Protein AF-A0A5J4PR87-F1 (afdb_monomer_lite)

Structure (mmCIF, N/CA/C/O backbone):
data_AF-A0A5J4PR87-F1
#
_entry.id   AF-A0A5J4PR87-F1
#
loop_
_atom_site.group_PDB
_atom_site.id
_atom_site.type_symbol
_atom_site.label_atom_id
_atom_site.label_alt_id
_atom_site.label_comp_id
_atom_site.label_asym_id
_atom_site.label_entity_id
_atom_site.label_seq_id
_atom_site.pdbx_PDB_ins_code
_atom_site.Cartn_x
_atom_site.Cartn_y
_atom_site.Cartn_z
_at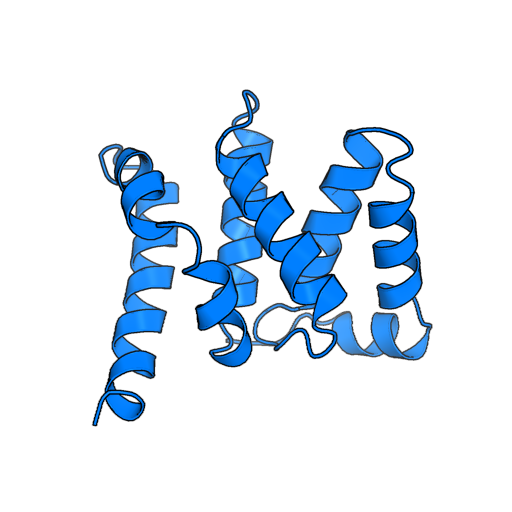om_site.occupancy
_atom_site.B_iso_or_equiv
_atom_site.auth_seq_id
_atom_site.auth_comp_id
_atom_site.auth_asym_id
_atom_site.auth_atom_id
_atom_site.pdbx_PDB_model_num
ATOM 1 N N . THR A 1 1 ? -8.559 -16.574 -1.595 1.00 68.06 1 THR A N 1
ATOM 2 C CA . THR A 1 1 ? -7.424 -16.244 -0.696 1.00 68.06 1 THR A CA 1
ATOM 3 C C . THR A 1 1 ? -7.973 -15.800 0.652 1.00 68.06 1 THR A C 1
ATOM 5 O O . THR A 1 1 ? -9.154 -15.486 0.715 1.00 68.06 1 THR A O 1
ATOM 8 N N . SER A 1 2 ? -7.186 -15.828 1.738 1.00 88.38 2 SER A N 1
ATOM 9 C CA . SER A 1 2 ? -7.659 -15.443 3.081 1.00 88.38 2 SER A CA 1
ATOM 10 C C . SER A 1 2 ? -7.235 -14.025 3.473 1.00 88.38 2 SER A C 1
ATOM 12 O O . SER A 1 2 ? -6.139 -13.563 3.134 1.00 88.38 2 SER A O 1
ATOM 14 N N . GLN A 1 3 ? -8.100 -13.344 4.225 1.00 93.56 3 GLN A N 1
ATOM 15 C CA . GLN A 1 3 ? -7.822 -12.023 4.791 1.00 93.56 3 GLN A CA 1
ATOM 16 C C . GLN A 1 3 ? -6.621 -12.063 5.751 1.00 93.56 3 GLN A C 1
ATOM 18 O O . GLN A 1 3 ? -6.185 -13.128 6.205 1.00 93.56 3 GLN A O 1
ATOM 23 N N . HIS A 1 4 ? -6.026 -10.904 6.026 1.00 93.44 4 HIS A N 1
ATOM 24 C CA . HIS A 1 4 ? -4.941 -10.805 6.999 1.00 93.44 4 HIS A CA 1
ATOM 25 C C . HIS A 1 4 ? -5.474 -11.025 8.428 1.00 93.44 4 HIS A C 1
ATOM 27 O O . HIS A 1 4 ? -6.442 -10.363 8.802 1.00 93.44 4 HIS A O 1
ATOM 33 N N . PRO A 1 5 ? -4.844 -11.883 9.256 1.00 95.44 5 PRO A N 1
ATOM 34 C CA . PRO A 1 5 ? -5.371 -12.241 10.580 1.00 95.44 5 PRO A CA 1
ATOM 35 C C . PRO A 1 5 ? -5.519 -11.041 11.525 1.00 95.44 5 PRO A C 1
ATOM 37 O O . PRO A 1 5 ? -6.377 -11.043 12.395 1.00 95.44 5 PRO A O 1
ATOM 40 N N . PHE A 1 6 ? -4.707 -9.998 11.332 1.00 94.88 6 PHE A N 1
ATOM 41 C CA . PHE A 1 6 ? -4.716 -8.804 12.181 1.00 94.88 6 PHE A CA 1
ATOM 42 C C . PHE A 1 6 ? -5.552 -7.639 11.638 1.00 94.88 6 PHE A C 1
ATOM 44 O O . PHE A 1 6 ? -5.540 -6.573 12.245 1.00 94.88 6 PHE A O 1
ATOM 51 N N . PHE A 1 7 ? -6.260 -7.797 10.510 1.00 96.31 7 PHE A N 1
ATOM 52 C CA . PHE A 1 7 ? -7.047 -6.694 9.945 1.00 96.31 7 PHE A CA 1
ATOM 53 C C . PHE A 1 7 ? -8.097 -6.176 10.928 1.00 96.31 7 PHE A C 1
ATOM 55 O O . PHE A 1 7 ? -8.124 -4.982 11.220 1.00 96.31 7 PHE A O 1
ATOM 62 N N . GLN A 1 8 ? -8.913 -7.079 11.475 1.00 96.81 8 GLN A N 1
ATOM 63 C CA . GLN A 1 8 ? -9.996 -6.711 12.379 1.00 96.81 8 GLN A CA 1
ATOM 64 C C . GLN A 1 8 ? -9.460 -6.020 13.637 1.00 96.81 8 GLN A C 1
ATOM 66 O O . GLN A 1 8 ? -9.834 -4.884 13.910 1.00 96.81 8 GLN A O 1
ATOM 71 N N . SER A 1 9 ? -8.501 -6.638 14.332 1.00 96.75 9 SER A N 1
ATOM 72 C CA . SER A 1 9 ? -7.936 -6.070 15.560 1.00 96.75 9 SER A CA 1
ATOM 73 C C . SER A 1 9 ? -7.252 -4.715 15.335 1.00 96.75 9 SER A C 1
ATOM 75 O O . SER A 1 9 ? -7.355 -3.834 16.185 1.00 96.75 9 SER A O 1
ATOM 77 N N . LEU A 1 10 ? -6.581 -4.500 14.192 1.00 96.75 10 LEU A N 1
ATOM 78 C CA . LEU A 1 10 ? -5.982 -3.201 13.848 1.00 96.75 10 LEU A CA 1
ATOM 79 C C . LEU A 1 10 ? -7.027 -2.148 13.477 1.00 96.75 10 LEU A C 1
ATOM 81 O O . LEU A 1 10 ? -6.812 -0.963 13.730 1.00 96.75 10 LEU A O 1
ATOM 85 N N . SER A 1 11 ? -8.132 -2.562 12.863 1.00 95.56 11 SER A N 1
ATOM 86 C CA . SER A 1 11 ? -9.241 -1.671 12.527 1.00 95.56 11 SER A CA 1
ATOM 87 C C . SER A 1 11 ? -9.966 -1.206 13.793 1.00 95.56 11 SER A C 1
ATOM 89 O O . SER A 1 11 ? -10.103 -0.005 14.023 1.00 95.56 11 SER A O 1
ATOM 91 N N . GLU A 1 12 ? -10.320 -2.147 14.673 1.00 97.31 12 GLU A N 1
ATOM 92 C CA . GLU A 1 12 ? -11.042 -1.899 15.927 1.00 97.31 12 GLU A CA 1
ATOM 93 C C .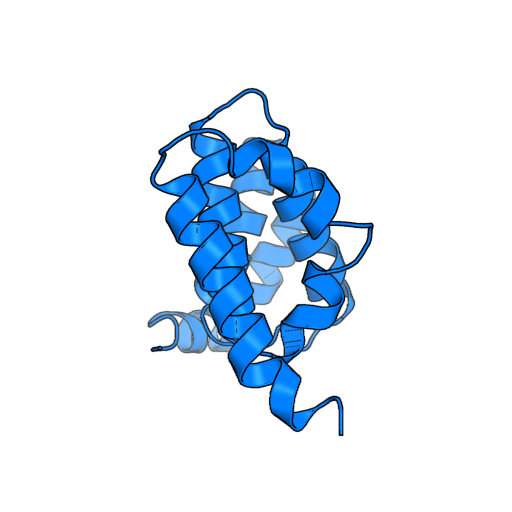 GLU A 1 12 ? -10.270 -0.985 16.888 1.00 97.31 12 GLU A C 1
ATOM 95 O O . GLU A 1 12 ? -10.865 -0.129 17.538 1.00 97.31 12 GLU A O 1
ATOM 100 N N . CYS A 1 13 ? -8.938 -1.101 16.950 1.00 96.81 13 CYS A N 1
ATOM 101 C CA . CYS A 1 13 ? -8.119 -0.216 17.787 1.00 96.81 13 CYS A CA 1
ATOM 102 C C . CYS A 1 13 ? -7.726 1.114 17.108 1.00 96.81 13 CYS A C 1
ATOM 104 O O . CYS A 1 13 ? -6.933 1.886 17.659 1.00 96.81 13 CYS A O 1
ATOM 106 N N . GLY A 1 14 ? -8.228 1.387 15.897 1.00 97.56 14 GLY A N 1
ATOM 107 C CA . GLY A 1 14 ? -7.859 2.566 15.104 1.00 97.56 14 GLY A CA 1
ATOM 108 C C . GLY A 1 14 ? -6.400 2.566 14.623 1.00 97.56 14 GLY A C 1
ATOM 109 O O . GLY A 1 14 ? -5.881 3.601 14.199 1.00 97.56 14 GLY A O 1
ATOM 110 N N . GLY A 1 15 ? -5.719 1.420 14.690 1.00 98.00 15 GLY A N 1
ATOM 111 C CA . GLY A 1 15 ? -4.322 1.247 14.300 1.00 98.00 15 GLY A CA 1
ATOM 112 C C . GLY A 1 15 ? -4.080 1.536 12.821 1.00 98.00 15 GLY A C 1
ATOM 113 O O . GLY A 1 15 ? -3.111 2.215 12.494 1.00 98.00 15 GLY A O 1
ATOM 114 N N . ILE A 1 16 ? -4.992 1.117 11.933 1.00 98.31 16 ILE A N 1
ATOM 115 C CA . ILE A 1 16 ? -4.889 1.393 10.486 1.00 98.31 16 ILE A CA 1
ATOM 116 C C . ILE A 1 16 ? -4.807 2.903 10.224 1.00 98.31 16 ILE A C 1
ATOM 118 O O . ILE A 1 16 ? -3.925 3.357 9.496 1.00 98.31 16 ILE A O 1
ATOM 122 N N . LYS A 1 17 ? -5.678 3.691 10.868 1.00 98.12 17 LYS A N 1
ATOM 123 C CA . LYS A 1 17 ? -5.686 5.152 10.733 1.00 98.12 17 LYS A CA 1
ATOM 124 C C . LYS A 1 17 ? -4.373 5.768 11.223 1.00 98.12 17 LYS A C 1
ATOM 126 O O . LYS A 1 17 ? -3.789 6.582 10.520 1.00 98.12 17 LYS A O 1
ATOM 131 N N . LYS A 1 18 ? -3.865 5.330 12.379 1.00 98.25 18 LYS A N 1
ATOM 132 C CA . LYS A 1 18 ? -2.586 5.814 12.931 1.00 98.25 18 LYS A CA 1
ATOM 133 C C . LYS A 1 18 ? -1.393 5.492 12.029 1.00 98.25 18 LYS A C 1
ATOM 135 O O . LYS A 1 18 ? -0.502 6.322 11.883 1.00 98.25 18 LYS A O 1
ATOM 140 N N . ILE A 1 19 ? -1.372 4.306 11.418 1.00 98.38 19 ILE A N 1
ATOM 141 C CA . ILE A 1 19 ? -0.324 3.920 10.460 1.00 98.38 19 ILE A CA 1
ATOM 142 C C . ILE A 1 19 ? -0.404 4.806 9.212 1.00 98.38 19 ILE A C 1
ATOM 144 O O . ILE A 1 19 ? 0.625 5.255 8.712 1.00 98.38 19 ILE A O 1
ATOM 148 N N . PHE A 1 20 ? -1.611 5.118 8.736 1.00 98.56 20 PHE A N 1
ATOM 149 C CA . PHE A 1 20 ? -1.780 6.018 7.599 1.00 98.56 20 PHE A CA 1
ATOM 150 C C . PHE A 1 20 ? -1.364 7.462 7.922 1.00 98.56 20 PHE A C 1
ATOM 152 O O . PHE A 1 20 ? -0.627 8.077 7.157 1.00 98.56 20 PHE A O 1
ATOM 159 N N . GLU A 1 21 ? -1.720 7.982 9.096 1.00 98.25 21 GLU A N 1
ATOM 160 C CA . GLU A 1 21 ? -1.230 9.284 9.570 1.00 98.25 21 GLU A CA 1
ATOM 161 C C . GLU A 1 21 ? 0.305 9.309 9.668 1.00 98.25 21 GLU A C 1
ATOM 163 O O . GLU A 1 21 ? 0.944 10.306 9.331 1.00 98.25 21 GLU A O 1
ATOM 168 N N . LEU A 1 22 ? 0.921 8.206 10.107 1.00 97.88 22 LEU A N 1
ATOM 169 C CA . LEU A 1 22 ? 2.374 8.071 10.176 1.00 97.88 22 LEU A CA 1
ATOM 170 C C . LEU A 1 22 ? 3.023 8.067 8.783 1.00 97.88 22 LEU A C 1
ATOM 172 O O . LEU A 1 22 ? 4.053 8.717 8.592 1.00 97.88 22 LEU A O 1
ATOM 176 N N . PHE A 1 23 ? 2.397 7.401 7.808 1.00 98.44 23 PHE A N 1
ATOM 177 C CA . PHE A 1 23 ? 2.787 7.464 6.399 1.00 98.44 23 PHE A CA 1
ATOM 178 C C . PHE A 1 23 ? 2.759 8.910 5.877 1.00 98.44 23 PHE A C 1
ATOM 180 O O . PHE A 1 23 ? 3.747 9.378 5.303 1.00 98.44 23 PHE A O 1
ATOM 187 N N . GLN A 1 24 ? 1.668 9.638 6.130 1.00 98.12 24 GLN A N 1
ATOM 188 C CA . GLN A 1 24 ? 1.491 11.015 5.658 1.00 98.12 24 GLN A CA 1
ATOM 189 C C . GLN A 1 24 ? 2.473 11.997 6.302 1.00 98.12 24 GLN A C 1
ATOM 191 O O . GLN A 1 24 ? 2.966 12.903 5.632 1.00 98.12 24 GLN A O 1
ATOM 196 N N . LYS A 1 25 ? 2.827 11.788 7.576 1.00 97.25 25 LYS A N 1
ATOM 197 C CA . LYS A 1 25 ? 3.837 12.604 8.270 1.00 97.25 25 LYS A CA 1
ATOM 198 C C . LYS A 1 25 ? 5.220 12.541 7.623 1.00 97.25 25 LYS A C 1
ATOM 200 O O . LYS A 1 25 ? 5.995 13.468 7.831 1.00 97.25 25 LYS A O 1
ATOM 205 N N . ASN A 1 26 ? 5.540 11.476 6.875 1.00 94.62 26 ASN A N 1
ATOM 206 C CA . ASN A 1 26 ? 6.794 11.337 6.124 1.00 94.62 26 ASN A CA 1
ATOM 207 C C . ASN A 1 26 ? 8.050 11.708 6.945 1.00 94.62 26 ASN A C 1
ATOM 209 O O . ASN A 1 26 ? 8.923 12.432 6.475 1.00 94.62 26 ASN A O 1
ATOM 213 N N . LEU A 1 27 ? 8.122 11.241 8.198 1.00 94.06 27 LEU A N 1
ATOM 214 C CA . LEU A 1 27 ? 9.197 11.623 9.127 1.00 94.06 27 LEU A CA 1
ATOM 215 C C . LEU A 1 27 ? 10.585 11.217 8.615 1.00 94.06 27 LEU A C 1
ATOM 217 O O . LEU A 1 27 ? 11.573 11.895 8.876 1.00 94.06 27 LEU A O 1
ATOM 221 N N . ASN A 1 28 ? 10.653 10.081 7.925 1.00 95.50 28 ASN A N 1
ATOM 222 C CA . ASN A 1 28 ? 11.817 9.589 7.202 1.00 95.50 28 ASN A CA 1
ATOM 223 C C . ASN A 1 28 ? 11.372 8.476 6.233 1.00 95.50 28 ASN A C 1
ATOM 225 O O . ASN A 1 28 ? 10.249 7.967 6.330 1.00 95.50 28 ASN A O 1
ATOM 229 N N . SER A 1 29 ? 12.268 8.085 5.324 1.00 93.31 29 SER A N 1
ATOM 230 C CA . SER A 1 29 ? 12.002 7.053 4.314 1.00 93.31 29 SER A CA 1
ATOM 231 C C . SER A 1 29 ? 11.639 5.706 4.933 1.00 93.31 29 SER A C 1
ATOM 233 O O . SER A 1 29 ? 10.662 5.101 4.514 1.00 93.31 29 SER A O 1
ATOM 235 N N . TYR A 1 30 ? 12.343 5.273 5.981 1.00 94.19 30 TYR A N 1
ATOM 236 C CA . TYR A 1 30 ? 12.067 4.004 6.655 1.00 94.19 30 TYR A CA 1
ATOM 237 C C . TYR A 1 30 ? 10.636 3.965 7.205 1.00 94.19 30 TYR A C 1
ATOM 239 O O . TYR A 1 30 ? 9.844 3.097 6.854 1.00 94.19 30 TYR A O 1
ATOM 247 N N . THR A 1 31 ? 10.254 4.949 8.014 1.00 96.19 31 THR A N 1
ATOM 248 C CA . THR A 1 31 ? 8.910 5.024 8.588 1.00 96.19 31 THR A CA 1
ATOM 249 C C . THR A 1 31 ? 7.834 5.079 7.503 1.00 96.19 31 THR A C 1
ATOM 251 O O . THR A 1 31 ? 6.796 4.426 7.640 1.00 96.19 31 THR A O 1
ATOM 254 N N . LYS A 1 32 ? 8.069 5.817 6.412 1.00 97.50 32 LYS A N 1
ATOM 255 C CA . LYS A 1 32 ? 7.109 5.928 5.311 1.00 97.50 32 LYS A CA 1
ATOM 256 C C . LYS A 1 32 ? 6.965 4.620 4.533 1.00 97.50 32 LYS A C 1
ATOM 258 O O . LYS A 1 32 ? 5.839 4.170 4.322 1.00 97.50 32 LYS A O 1
ATOM 263 N N . ASP A 1 33 ? 8.083 3.984 4.191 1.00 97.69 33 ASP A N 1
ATOM 264 C CA . ASP A 1 33 ? 8.133 2.700 3.487 1.00 97.69 33 ASP A CA 1
ATOM 265 C C . ASP A 1 33 ? 7.375 1.628 4.265 1.00 97.69 33 ASP A C 1
ATOM 267 O O . ASP A 1 33 ? 6.446 1.009 3.746 1.00 97.69 33 ASP A O 1
ATOM 271 N N . TYR A 1 34 ? 7.709 1.455 5.545 1.00 97.56 34 TYR A N 1
ATOM 272 C CA . TYR A 1 34 ? 7.076 0.438 6.378 1.00 97.56 34 TYR A CA 1
ATOM 273 C C . TYR A 1 34 ? 5.598 0.727 6.628 1.00 97.56 34 TYR A C 1
ATOM 275 O O . TYR A 1 34 ? 4.799 -0.207 6.621 1.00 97.56 34 TYR A O 1
ATOM 283 N N . SER A 1 35 ? 5.202 1.993 6.785 1.00 98.44 35 SER A N 1
ATOM 284 C CA . SER A 1 35 ? 3.783 2.333 6.946 1.00 98.44 35 SER A CA 1
ATOM 285 C C . SER A 1 35 ? 2.970 1.943 5.707 1.00 98.44 35 SER A C 1
ATOM 287 O O . SER A 1 35 ? 1.911 1.326 5.838 1.00 98.44 35 SER A O 1
ATOM 289 N N . ALA A 1 36 ? 3.491 2.213 4.504 1.00 98.56 36 ALA A N 1
ATOM 290 C CA . ALA A 1 36 ? 2.830 1.814 3.264 1.00 98.56 36 ALA A CA 1
ATOM 291 C C . ALA A 1 36 ? 2.763 0.290 3.094 1.00 98.56 36 ALA A C 1
ATOM 293 O O . ALA A 1 36 ? 1.709 -0.250 2.746 1.00 98.56 36 ALA A O 1
ATOM 294 N N . LEU A 1 37 ? 3.859 -0.414 3.392 1.00 98.44 37 LEU A N 1
ATOM 295 C CA . LEU A 1 37 ? 3.921 -1.876 3.315 1.00 98.44 37 LEU A CA 1
ATOM 296 C C . LEU A 1 37 ? 2.946 -2.544 4.289 1.00 98.44 37 LEU A C 1
ATOM 298 O O . LEU A 1 37 ? 2.220 -3.457 3.894 1.00 98.44 37 LEU A O 1
ATOM 302 N N . ILE A 1 38 ? 2.883 -2.072 5.539 1.00 98.19 38 ILE A N 1
ATOM 303 C CA . ILE A 1 38 ? 1.960 -2.601 6.551 1.00 98.19 38 ILE A CA 1
ATOM 304 C C . ILE A 1 38 ? 0.513 -2.439 6.083 1.00 98.19 38 ILE A C 1
ATOM 306 O O . ILE A 1 38 ? -0.247 -3.404 6.159 1.00 98.19 38 ILE A O 1
ATOM 310 N N . ILE A 1 39 ? 0.132 -1.270 5.556 1.00 98.50 39 ILE A N 1
ATOM 311 C CA . ILE A 1 39 ? -1.226 -1.067 5.031 1.00 98.50 39 ILE A CA 1
ATOM 312 C C . ILE A 1 39 ? -1.499 -2.032 3.871 1.00 98.50 39 ILE A C 1
ATOM 314 O O . ILE A 1 39 ? -2.510 -2.734 3.896 1.00 98.50 39 ILE A O 1
ATOM 318 N N . GLY A 1 40 ? -0.583 -2.150 2.904 1.00 98.06 40 GLY A N 1
ATOM 319 C CA . GLY A 1 40 ? -0.738 -3.085 1.787 1.00 98.06 40 GLY A CA 1
ATOM 320 C C . GLY A 1 40 ? -0.899 -4.550 2.222 1.00 98.06 40 GLY A C 1
ATOM 321 O O . GLY A 1 40 ? -1.686 -5.294 1.639 1.00 98.06 40 GLY A O 1
ATOM 322 N N . PHE A 1 41 ? -0.206 -4.968 3.283 1.00 97.81 41 PHE A N 1
ATOM 323 C CA . PHE A 1 41 ? -0.306 -6.321 3.838 1.00 97.81 41 PHE A CA 1
ATOM 324 C C . PHE A 1 41 ? -1.574 -6.563 4.649 1.00 97.81 41 PHE A C 1
ATOM 326 O O . PHE A 1 41 ? -2.201 -7.616 4.516 1.00 97.81 41 PHE A O 1
ATOM 333 N N . VAL A 1 42 ? -1.967 -5.600 5.477 1.00 97.94 42 VAL A N 1
ATOM 334 C CA . VAL A 1 42 ? -3.162 -5.700 6.320 1.00 97.94 42 VAL A CA 1
ATOM 335 C C . VAL A 1 42 ? -4.431 -5.748 5.464 1.00 97.94 42 VAL A C 1
ATOM 337 O O . VAL A 1 42 ? -5.337 -6.524 5.764 1.00 97.94 42 VAL A O 1
ATOM 340 N N . TYR A 1 43 ? -4.458 -5.025 4.343 1.00 98.12 43 TYR A N 1
ATOM 341 C CA . TYR A 1 43 ? -5.545 -5.067 3.358 1.00 98.12 43 TYR A CA 1
ATOM 342 C C . TYR A 1 43 ? -5.468 -6.251 2.375 1.00 98.12 43 TYR A C 1
ATOM 344 O O . TYR A 1 43 ? -6.124 -6.241 1.333 1.00 98.12 43 TYR A O 1
ATOM 352 N N . ARG A 1 44 ? -4.717 -7.318 2.687 1.00 96.50 44 ARG A N 1
ATOM 353 C CA . ARG A 1 44 ? -4.705 -8.538 1.865 1.00 96.50 44 ARG A CA 1
ATOM 354 C C . ARG A 1 44 ? -6.122 -9.056 1.614 1.00 96.50 44 ARG A C 1
ATOM 356 O O . ARG A 1 44 ? -6.855 -9.322 2.568 1.00 96.50 44 ARG A O 1
ATOM 363 N N . ALA A 1 45 ? -6.455 -9.253 0.335 1.00 94.00 45 ALA A N 1
ATOM 364 C CA . ALA A 1 45 ? -7.770 -9.706 -0.131 1.00 94.00 45 ALA A CA 1
ATOM 365 C C . ALA A 1 45 ? -8.944 -8.800 0.295 1.00 94.00 45 ALA A C 1
ATOM 367 O O . ALA A 1 45 ? -10.093 -9.241 0.331 1.00 94.00 45 ALA A O 1
ATOM 368 N N . GLN A 1 46 ? -8.677 -7.524 0.589 1.00 95.62 46 GLN A N 1
ATOM 369 C CA . GLN A 1 46 ? -9.679 -6.546 1.006 1.00 95.62 46 GLN A CA 1
ATOM 370 C C . GLN A 1 46 ? -9.554 -5.242 0.224 1.00 95.62 46 GLN A C 1
ATOM 372 O O . GLN A 1 46 ? -8.469 -4.846 -0.197 1.00 95.62 46 GLN A O 1
ATOM 377 N N . VAL A 1 47 ? -10.683 -4.562 0.039 1.00 96.75 47 VAL A N 1
ATOM 378 C CA . VAL A 1 47 ? -10.719 -3.235 -0.578 1.00 96.75 47 VAL A CA 1
ATOM 379 C C . VAL A 1 47 ? -10.329 -2.169 0.444 1.00 96.75 47 VAL A C 1
ATOM 381 O O . VAL A 1 47 ? -10.811 -2.184 1.575 1.00 96.75 47 VAL A O 1
ATOM 384 N N . ILE A 1 48 ? -9.486 -1.217 0.043 1.00 98.19 48 ILE A N 1
ATOM 385 C CA . ILE A 1 48 ? -9.289 0.015 0.815 1.00 98.19 48 ILE A CA 1
ATOM 386 C C . ILE A 1 48 ? -10.473 0.935 0.497 1.00 98.19 48 ILE A C 1
ATOM 388 O O . ILE A 1 48 ? -10.594 1.422 -0.621 1.00 98.19 48 ILE A O 1
ATOM 392 N N . THR A 1 49 ? -11.406 1.134 1.425 1.00 97.62 49 THR A N 1
ATOM 393 C CA . THR A 1 49 ? -12.621 1.930 1.155 1.00 97.62 49 THR A CA 1
ATOM 394 C C . THR A 1 49 ? -12.362 3.436 1.176 1.00 97.62 49 THR A C 1
ATOM 396 O O . THR A 1 49 ? -12.980 4.175 0.405 1.00 97.62 49 THR A O 1
ATOM 399 N N . ASP A 1 50 ? -11.416 3.885 2.002 1.00 98.19 50 ASP A N 1
ATOM 400 C CA . ASP A 1 50 ? -10.928 5.264 2.020 1.00 98.19 50 ASP A CA 1
ATOM 401 C C . ASP A 1 50 ? -10.173 5.573 0.716 1.00 98.19 50 ASP A C 1
ATOM 403 O O . ASP A 1 50 ? -9.125 4.991 0.426 1.00 98.19 50 ASP A O 1
ATOM 407 N N . GLN A 1 51 ? -10.723 6.479 -0.097 1.00 98.12 51 GLN A N 1
ATOM 408 C CA . GLN A 1 51 ? -10.183 6.774 -1.427 1.00 98.12 51 GLN A CA 1
ATOM 409 C C . GLN A 1 51 ? -8.828 7.487 -1.377 1.00 98.12 51 GLN A C 1
ATOM 411 O O . GLN A 1 51 ? -7.994 7.262 -2.256 1.00 98.12 51 GLN A O 1
ATOM 416 N N . LEU A 1 52 ? -8.591 8.319 -0.358 1.00 98.38 52 LEU A N 1
ATOM 417 C CA . LEU A 1 52 ? -7.319 9.015 -0.196 1.00 98.38 52 LEU A CA 1
ATOM 418 C C . LEU A 1 52 ? -6.225 8.011 0.170 1.00 98.38 52 LEU A C 1
ATOM 420 O O . LEU A 1 52 ? -5.190 7.963 -0.493 1.00 98.38 52 LEU A O 1
ATOM 424 N N . MET A 1 53 ? -6.496 7.146 1.152 1.00 98.69 53 MET A N 1
ATOM 425 C CA . MET A 1 53 ? -5.586 6.074 1.550 1.00 98.69 53 MET A CA 1
ATOM 426 C C . MET A 1 53 ? -5.303 5.126 0.387 1.00 98.69 53 MET A C 1
ATOM 428 O O . MET A 1 53 ? -4.144 4.806 0.130 1.00 98.69 53 MET A O 1
ATOM 432 N N . LYS A 1 54 ? -6.341 4.707 -0.349 1.00 98.69 54 LYS A N 1
ATOM 433 C CA . LYS A 1 54 ? -6.183 3.829 -1.513 1.00 98.69 54 LYS A CA 1
ATOM 434 C C . LYS A 1 54 ? -5.208 4.437 -2.521 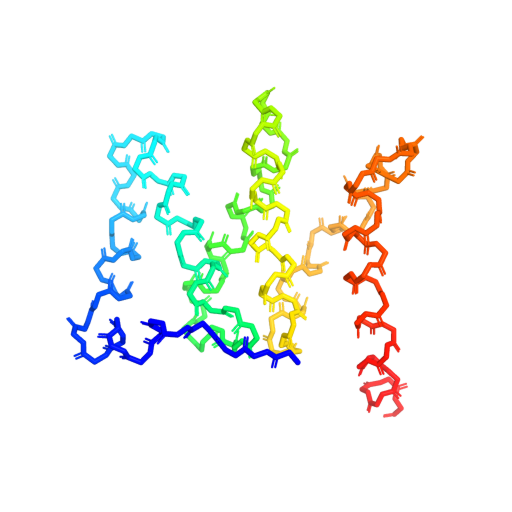1.00 98.69 54 LYS A C 1
ATOM 436 O O . LYS A 1 54 ? -4.231 3.785 -2.887 1.00 98.69 54 LYS A O 1
ATOM 441 N N . LYS A 1 55 ? -5.456 5.683 -2.930 1.00 98.44 55 LYS A N 1
ATOM 442 C CA . LYS A 1 55 ? -4.636 6.399 -3.912 1.00 98.44 55 LYS A CA 1
ATOM 443 C C . LYS A 1 55 ? -3.191 6.555 -3.439 1.00 98.44 55 LYS A C 1
ATOM 445 O O . LYS A 1 55 ? -2.266 6.196 -4.164 1.00 98.44 55 LYS A O 1
ATOM 450 N N . GLU A 1 56 ? -2.985 7.086 -2.236 1.00 98.50 56 GLU A N 1
ATOM 451 C CA . GLU A 1 56 ? -1.643 7.408 -1.743 1.00 98.50 56 GLU A CA 1
ATOM 452 C C . GLU A 1 56 ? -0.792 6.159 -1.503 1.00 98.50 56 GLU A C 1
ATOM 454 O O . GLU A 1 56 ? 0.369 6.116 -1.916 1.00 98.50 56 GLU A O 1
ATOM 459 N N . ILE A 1 57 ? -1.368 5.124 -0.885 1.00 98.69 57 ILE A N 1
ATOM 460 C CA . ILE A 1 57 ? -0.642 3.889 -0.586 1.00 98.69 57 ILE A CA 1
ATOM 461 C C . ILE A 1 57 ? -0.305 3.134 -1.865 1.00 98.69 57 ILE A C 1
ATOM 463 O O . ILE A 1 57 ? 0.847 2.746 -2.049 1.00 98.69 57 ILE A O 1
ATOM 467 N N . ILE A 1 58 ? -1.265 2.960 -2.778 1.00 98.25 58 ILE A N 1
ATOM 468 C CA . ILE A 1 58 ? -1.007 2.243 -4.031 1.00 98.25 58 ILE A CA 1
ATOM 469 C C . ILE A 1 58 ? 0.022 3.001 -4.869 1.00 98.25 58 ILE A C 1
ATOM 471 O O . ILE A 1 58 ? 0.996 2.392 -5.304 1.00 98.25 58 ILE A O 1
ATOM 475 N N . SER A 1 59 ? -0.120 4.321 -5.031 1.00 97.12 59 SER A N 1
ATOM 476 C CA . SER A 1 59 ? 0.856 5.137 -5.764 1.00 97.12 59 SER A CA 1
ATOM 477 C C . SER A 1 59 ? 2.267 5.008 -5.180 1.00 97.12 59 SER A C 1
ATOM 479 O O . SER A 1 59 ? 3.228 4.778 -5.916 1.00 97.12 59 SER A O 1
ATOM 481 N N . TYR A 1 60 ? 2.400 5.065 -3.852 1.00 97.81 60 TYR A N 1
ATOM 482 C CA . TYR A 1 60 ? 3.699 4.936 -3.199 1.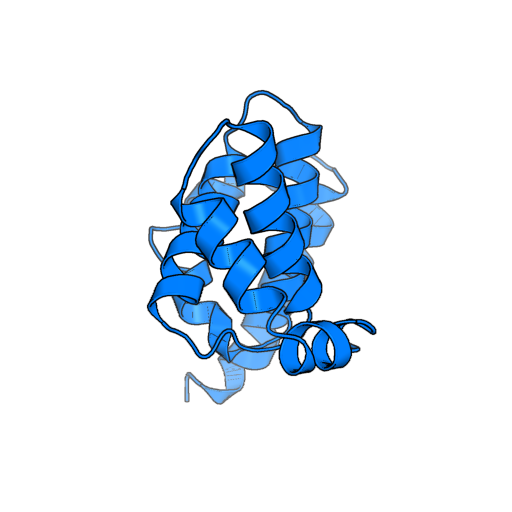00 97.81 60 TYR A CA 1
ATOM 483 C C . TYR A 1 60 ? 4.317 3.543 -3.372 1.00 97.81 60 TYR A C 1
ATOM 485 O O . TYR A 1 60 ? 5.503 3.424 -3.681 1.00 97.81 60 TYR A O 1
ATOM 493 N N . LEU A 1 61 ? 3.515 2.483 -3.241 1.00 97.06 61 LEU A N 1
ATOM 494 C CA . LEU A 1 61 ? 3.974 1.117 -3.485 1.00 97.06 61 LEU A CA 1
ATOM 495 C C . LEU A 1 61 ? 4.434 0.929 -4.943 1.00 97.06 61 LEU A C 1
ATOM 497 O O . LEU A 1 61 ? 5.475 0.307 -5.168 1.00 97.06 61 LEU A O 1
ATOM 501 N N . LYS A 1 62 ? 3.737 1.512 -5.932 1.00 93.88 62 LYS A N 1
ATOM 502 C CA . LYS A 1 62 ? 4.202 1.507 -7.335 1.00 93.88 62 LYS A CA 1
ATOM 503 C C . LYS A 1 62 ? 5.579 2.164 -7.462 1.00 93.88 62 LYS A C 1
ATOM 505 O O . LYS A 1 62 ? 6.464 1.595 -8.094 1.00 93.88 62 LYS A O 1
ATOM 510 N N . ASN A 1 63 ? 5.792 3.307 -6.810 1.00 93.62 63 ASN A N 1
ATOM 511 C CA . ASN A 1 63 ? 7.080 4.007 -6.850 1.00 93.62 63 ASN A CA 1
ATOM 512 C C . ASN A 1 63 ? 8.225 3.173 -6.253 1.00 93.62 63 ASN A C 1
ATOM 514 O O . ASN A 1 63 ? 9.321 3.162 -6.811 1.00 93.62 63 ASN A O 1
ATOM 518 N N . LEU A 1 64 ? 7.970 2.410 -5.183 1.00 93.44 64 LEU A N 1
ATOM 519 C CA . LEU A 1 64 ? 8.970 1.518 -4.577 1.00 93.44 64 LEU A CA 1
ATOM 520 C C . LEU A 1 64 ? 9.447 0.387 -5.505 1.00 93.44 64 LEU A C 1
ATOM 522 O O . LEU A 1 64 ? 10.487 -0.216 -5.244 1.00 93.44 64 LEU A O 1
ATOM 526 N N . LEU A 1 65 ? 8.739 0.093 -6.600 1.00 89.69 65 LEU A N 1
ATOM 527 C CA . LEU A 1 65 ? 9.222 -0.861 -7.607 1.00 89.69 65 LEU A CA 1
ATOM 528 C C . LEU A 1 65 ? 10.455 -0.349 -8.367 1.00 89.69 65 LEU A C 1
ATOM 530 O O . LEU A 1 65 ? 11.216 -1.154 -8.907 1.00 89.69 65 LEU A O 1
ATOM 534 N N . ASN A 1 66 ? 10.674 0.967 -8.358 1.00 88.88 66 ASN A N 1
ATOM 535 C CA . ASN A 1 66 ? 11.804 1.634 -8.999 1.00 88.88 66 ASN A CA 1
ATOM 536 C C . ASN A 1 66 ? 12.933 1.990 -8.015 1.00 88.88 66 ASN A C 1
ATOM 538 O O . ASN A 1 66 ? 13.881 2.663 -8.410 1.00 88.88 66 ASN A O 1
ATOM 542 N N . ASP A 1 67 ? 12.852 1.566 -6.746 1.00 91.38 67 ASP A N 1
ATOM 543 C CA . ASP A 1 67 ? 13.896 1.838 -5.744 1.00 91.38 67 ASP A CA 1
ATOM 544 C C . ASP A 1 67 ? 15.247 1.220 -6.171 1.00 91.38 67 ASP A C 1
ATOM 546 O O . ASP A 1 67 ? 15.303 0.335 -7.015 1.00 91.38 67 ASP A O 1
ATOM 550 N N . THR A 1 68 ? 16.378 1.651 -5.630 1.00 90.56 68 THR A N 1
ATOM 551 C CA . THR A 1 68 ? 17.657 0.961 -5.876 1.00 90.56 68 THR A CA 1
ATOM 552 C C . THR A 1 68 ? 17.776 -0.337 -5.073 1.00 90.56 68 THR A C 1
ATOM 554 O O . THR A 1 68 ? 18.471 -1.260 -5.491 1.00 90.56 68 THR A O 1
ATOM 557 N N . ASP A 1 69 ? 17.073 -0.428 -3.944 1.00 91.44 69 ASP A N 1
ATOM 558 C CA . ASP A 1 69 ? 17.063 -1.582 -3.054 1.00 91.44 69 ASP A CA 1
ATOM 559 C C . ASP A 1 69 ? 16.123 -2.683 -3.572 1.00 91.44 69 ASP A C 1
ATOM 561 O O . ASP A 1 69 ? 14.893 -2.562 -3.612 1.00 91.44 69 ASP A O 1
ATOM 565 N N . ASP A 1 70 ? 16.714 -3.817 -3.938 1.00 88.69 70 ASP A N 1
ATOM 566 C CA . ASP A 1 70 ? 15.997 -4.985 -4.436 1.00 88.69 70 ASP A CA 1
ATOM 567 C C . ASP A 1 70 ? 15.007 -5.594 -3.438 1.00 88.69 70 ASP A C 1
ATOM 569 O O . ASP A 1 70 ? 14.014 -6.208 -3.864 1.00 88.69 70 ASP A O 1
ATOM 573 N N . TRP A 1 71 ? 15.272 -5.462 -2.136 1.00 90.50 71 TRP A N 1
ATOM 574 C CA . TRP A 1 71 ? 14.358 -5.907 -1.092 1.00 90.50 71 TRP A CA 1
ATOM 575 C C . TRP A 1 71 ? 13.090 -5.055 -1.108 1.00 90.50 71 TRP A C 1
ATOM 577 O O . TRP A 1 71 ? 11.993 -5.618 -1.164 1.00 90.50 71 TRP A O 1
ATOM 587 N N . LYS A 1 72 ? 13.226 -3.724 -1.191 1.00 92.69 72 LYS A N 1
ATOM 588 C CA . LYS A 1 72 ? 12.088 -2.792 -1.275 1.00 92.69 72 LYS A CA 1
ATOM 589 C C . LYS A 1 72 ? 11.205 -3.052 -2.493 1.00 92.69 72 LYS A C 1
ATOM 591 O O . LYS A 1 72 ? 9.982 -3.118 -2.364 1.00 92.69 72 LYS A O 1
ATOM 596 N N . LYS A 1 73 ? 11.808 -3.332 -3.653 1.00 89.31 73 LYS A N 1
ATOM 597 C CA . LYS A 1 73 ? 11.054 -3.746 -4.851 1.00 89.31 73 LYS A CA 1
ATOM 598 C C . LYS A 1 73 ? 10.220 -4.999 -4.596 1.00 89.31 73 LYS A C 1
ATOM 600 O O . LYS A 1 73 ? 9.032 -5.041 -4.907 1.00 89.31 73 LYS A O 1
ATOM 605 N N . LYS A 1 74 ? 10.846 -6.047 -4.042 1.00 87.25 74 LYS A N 1
ATOM 606 C CA . LYS A 1 74 ? 10.204 -7.357 -3.812 1.00 87.25 74 LYS A CA 1
ATOM 607 C C . LYS A 1 74 ? 9.065 -7.255 -2.803 1.00 87.25 74 LYS A C 1
ATOM 609 O O . LYS A 1 74 ? 7.993 -7.827 -3.020 1.00 87.25 74 LYS A O 1
ATOM 614 N N . ILE A 1 75 ? 9.300 -6.546 -1.704 1.00 92.88 75 ILE A N 1
ATOM 615 C CA . ILE A 1 75 ? 8.320 -6.420 -0.630 1.00 92.88 75 ILE A CA 1
ATOM 616 C C . ILE A 1 75 ? 7.145 -5.534 -1.067 1.00 92.88 75 ILE A C 1
ATOM 618 O O . ILE A 1 75 ? 5.996 -5.898 -0.819 1.00 92.88 75 ILE A O 1
ATOM 622 N N . SER A 1 76 ? 7.399 -4.471 -1.841 1.00 94.12 76 SER A N 1
ATOM 623 C CA . SER A 1 76 ? 6.339 -3.640 -2.423 1.00 94.12 76 SER A CA 1
ATOM 624 C C . SER A 1 76 ? 5.496 -4.395 -3.456 1.00 94.12 76 SER A C 1
ATOM 626 O O . SER A 1 76 ? 4.267 -4.381 -3.393 1.00 94.12 76 SER A O 1
ATOM 628 N N . MET A 1 77 ? 6.133 -5.165 -4.348 1.00 90.25 77 MET A N 1
ATOM 629 C CA . MET A 1 77 ? 5.422 -6.041 -5.289 1.00 90.25 77 MET A CA 1
ATOM 630 C C . MET A 1 77 ? 4.520 -7.049 -4.558 1.00 90.25 77 MET A C 1
ATOM 632 O O . MET A 1 77 ? 3.402 -7.327 -4.990 1.00 90.25 77 MET A O 1
ATOM 636 N N . SER A 1 78 ? 4.977 -7.577 -3.419 1.00 91.12 78 SER A N 1
ATOM 637 C CA . SER A 1 78 ? 4.172 -8.479 -2.586 1.00 91.12 78 SER A CA 1
ATOM 638 C C . SER A 1 78 ? 2.958 -7.769 -1.977 1.00 91.12 78 SER A C 1
ATOM 640 O O . SER A 1 78 ? 1.871 -8.345 -1.938 1.00 91.12 78 SER A O 1
ATOM 642 N N . ALA A 1 79 ? 3.116 -6.515 -1.544 1.00 96.12 79 ALA A N 1
ATOM 643 C CA . ALA A 1 79 ? 2.020 -5.703 -1.020 1.00 96.12 79 ALA A CA 1
ATOM 644 C C . ALA A 1 79 ? 0.972 -5.409 -2.104 1.00 96.12 79 ALA A C 1
ATOM 646 O O . ALA A 1 79 ? -0.215 -5.654 -1.891 1.00 96.12 79 ALA A O 1
ATOM 647 N N . LEU A 1 80 ? 1.404 -4.996 -3.301 1.00 94.31 80 LEU A N 1
ATOM 648 C CA . LEU A 1 80 ? 0.518 -4.798 -4.455 1.00 94.31 80 LEU A CA 1
ATOM 649 C C . LEU A 1 80 ? -0.205 -6.091 -4.849 1.00 94.31 80 LEU A C 1
ATOM 651 O O . LEU A 1 80 ? -1.414 -6.070 -5.078 1.00 94.31 80 LEU A O 1
ATOM 655 N N . LYS A 1 81 ? 0.489 -7.237 -4.842 1.00 90.31 81 LYS A N 1
ATOM 656 C CA . LYS A 1 81 ? -0.143 -8.547 -5.055 1.00 90.31 81 LYS A CA 1
ATOM 657 C C . LYS A 1 81 ? -1.250 -8.807 -4.035 1.00 90.31 81 LYS A C 1
ATOM 659 O O . LYS A 1 81 ? -2.326 -9.250 -4.423 1.00 90.31 81 LYS A O 1
ATOM 664 N N . TYR A 1 82 ? -1.023 -8.556 -2.749 1.00 93.50 82 TYR A N 1
ATOM 665 C CA . TYR A 1 82 ? -2.046 -8.772 -1.722 1.00 93.50 82 TYR A CA 1
ATOM 666 C C . TYR A 1 82 ? -3.248 -7.840 -1.860 1.00 93.50 82 TYR A C 1
ATOM 668 O O . TYR A 1 82 ? -4.376 -8.307 -1.694 1.00 93.50 82 TYR A O 1
ATOM 676 N N . LEU A 1 83 ? -3.027 -6.579 -2.231 1.00 95.44 83 LEU A N 1
ATOM 677 C CA . LEU A 1 83 ? -4.102 -5.638 -2.549 1.00 95.44 83 LEU A CA 1
ATOM 678 C C . LEU A 1 83 ? -4.895 -6.075 -3.789 1.00 95.44 83 LEU A C 1
ATOM 680 O O . LEU A 1 83 ? -6.121 -5.993 -3.789 1.00 95.44 83 LEU A O 1
ATOM 684 N N . SER A 1 84 ? -4.220 -6.604 -4.815 1.00 92.56 84 SER A N 1
ATOM 685 C CA . SER A 1 84 ? -4.856 -7.072 -6.058 1.00 92.56 84 SER A CA 1
ATOM 686 C C . SER A 1 84 ? -5.749 -8.303 -5.881 1.00 92.56 84 SER A C 1
ATOM 688 O O . SER A 1 84 ? -6.532 -8.620 -6.765 1.00 92.56 84 SER A O 1
ATOM 690 N N . GLN A 1 85 ? -5.684 -8.990 -4.736 1.00 91.12 85 GLN A N 1
ATOM 691 C CA . GLN A 1 85 ? -6.584 -10.112 -4.444 1.00 91.12 85 GLN A CA 1
ATOM 692 C C . GLN A 1 85 ? -8.041 -9.675 -4.222 1.00 91.12 85 GLN A C 1
ATOM 694 O O . GLN A 1 85 ? -8.893 -10.531 -4.009 1.00 91.12 85 GLN A O 1
ATOM 699 N N . ASN A 1 86 ? -8.324 -8.370 -4.217 1.00 91.81 86 ASN A N 1
ATOM 700 C CA . ASN A 1 86 ? -9.675 -7.831 -4.203 1.00 91.81 86 ASN A CA 1
ATOM 701 C C . ASN A 1 86 ? -9.877 -6.882 -5.391 1.00 91.81 86 ASN A C 1
ATOM 703 O O . ASN A 1 86 ? -9.137 -5.903 -5.538 1.00 91.81 86 ASN A O 1
ATOM 707 N N . ALA A 1 87 ? -10.913 -7.142 -6.193 1.00 90.50 87 ALA A N 1
ATOM 708 C CA . ALA A 1 87 ? -11.212 -6.376 -7.401 1.00 90.50 87 ALA A CA 1
ATOM 709 C C . ALA A 1 87 ? -11.455 -4.879 -7.160 1.00 90.50 87 ALA A C 1
ATOM 711 O O . ALA A 1 87 ? -11.128 -4.047 -8.005 1.00 90.50 87 ALA A O 1
ATOM 712 N N . GLY A 1 88 ? -11.907 -4.495 -5.961 1.00 94.00 88 GLY A N 1
ATOM 713 C CA . GLY A 1 88 ? -12.116 -3.093 -5.592 1.00 94.00 88 GLY A CA 1
ATOM 714 C C . GLY A 1 88 ? -10.847 -2.224 -5.593 1.00 94.00 88 GLY A C 1
ATOM 715 O O . GLY A 1 88 ? -10.953 -0.998 -5.481 1.00 94.00 88 GLY A O 1
ATOM 716 N N . ASN A 1 89 ? -9.656 -2.823 -5.704 1.00 95.25 89 ASN A N 1
ATOM 717 C CA . ASN A 1 89 ? -8.376 -2.113 -5.794 1.00 95.25 89 ASN A CA 1
ATOM 718 C C . ASN A 1 89 ? -7.792 -2.091 -7.220 1.00 95.25 89 ASN A C 1
ATOM 720 O O . ASN A 1 89 ? -6.854 -1.334 -7.466 1.00 95.25 89 ASN A O 1
ATOM 724 N N . HIS A 1 90 ? -8.310 -2.901 -8.154 1.00 91.81 90 HIS A N 1
ATOM 725 C CA . HIS A 1 90 ? -7.705 -3.107 -9.480 1.00 91.81 90 HIS A CA 1
ATOM 726 C C . HIS A 1 90 ? -7.582 -1.814 -10.279 1.00 91.81 90 HIS A C 1
ATOM 728 O O . HIS A 1 90 ? -6.508 -1.525 -10.798 1.00 91.81 90 HIS A O 1
ATOM 734 N N . SER A 1 91 ? -8.645 -1.009 -10.325 1.00 92.00 91 SER A N 1
ATOM 735 C CA . SER A 1 91 ? -8.656 0.240 -11.092 1.00 92.00 91 SER A CA 1
ATOM 736 C C . SER A 1 91 ? -7.585 1.229 -10.632 1.00 92.00 91 SER A C 1
ATOM 738 O O . SER A 1 91 ? -7.001 1.906 -11.466 1.00 92.00 91 SER A O 1
ATOM 740 N N . GLU A 1 92 ? -7.278 1.297 -9.333 1.00 95.75 92 GLU A N 1
ATOM 741 C CA . GLU A 1 92 ? -6.214 2.171 -8.825 1.00 95.75 92 GLU A CA 1
ATOM 742 C C . GLU A 1 92 ? -4.818 1.593 -9.095 1.00 95.75 92 GLU A C 1
ATOM 744 O O . GLU A 1 92 ? -3.902 2.336 -9.442 1.00 95.75 92 GLU A O 1
ATOM 749 N N . ILE A 1 93 ? -4.653 0.269 -8.979 1.00 92.81 93 ILE A N 1
ATOM 750 C CA . ILE A 1 93 ? -3.381 -0.413 -9.279 1.00 92.81 93 ILE A CA 1
ATOM 751 C C . ILE A 1 93 ? -3.006 -0.233 -10.754 1.00 92.81 93 ILE A C 1
ATOM 753 O O . ILE A 1 93 ? -1.842 0.014 -11.060 1.00 92.81 93 ILE A O 1
ATOM 757 N N . LEU A 1 94 ? -3.985 -0.332 -11.654 1.00 88.25 94 LEU A N 1
ATOM 758 C CA . LEU A 1 94 ? -3.781 -0.305 -13.103 1.00 88.25 94 LEU A CA 1
ATOM 759 C C . LEU A 1 94 ? -3.588 1.095 -13.700 1.00 88.25 94 LEU A C 1
ATOM 761 O O . LEU A 1 94 ? -3.240 1.200 -14.874 1.00 88.25 94 LEU A O 1
ATOM 765 N N . LYS A 1 95 ? -3.780 2.166 -12.92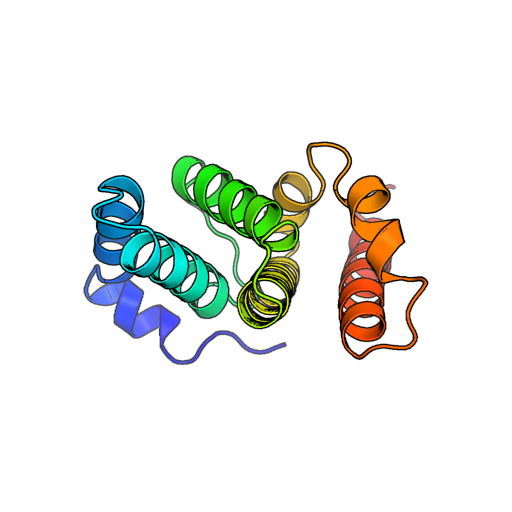4 1.00 89.44 95 LYS A N 1
ATOM 766 C CA . LYS A 1 95 ? -3.531 3.539 -13.387 1.00 89.44 95 LYS A CA 1
ATOM 767 C C . LYS A 1 95 ? -2.065 3.780 -13.750 1.00 89.44 95 LYS A C 1
ATOM 769 O O . LYS A 1 95 ? -1.157 3.141 -13.211 1.00 89.44 95 LYS A O 1
ATOM 774 N N . ASP A 1 96 ? -1.852 4.805 -14.571 1.00 85.94 96 ASP A N 1
ATOM 775 C CA . ASP A 1 96 ? -0.537 5.324 -14.973 1.00 85.94 96 ASP A CA 1
ATOM 776 C C . ASP A 1 96 ? 0.327 4.269 -15.685 1.00 85.94 96 ASP A C 1
ATOM 778 O O . ASP A 1 96 ? 1.506 4.093 -15.370 1.00 85.94 96 ASP A O 1
ATOM 782 N N . ASP A 1 97 ? -0.297 3.513 -16.595 1.00 76.44 97 ASP A N 1
ATOM 783 C CA . ASP A 1 97 ? 0.356 2.509 -17.444 1.00 76.44 97 ASP A CA 1
ATOM 784 C C . ASP A 1 97 ? 1.199 1.497 -16.650 1.00 76.44 97 ASP A C 1
ATOM 786 O O . ASP A 1 97 ? 2.281 1.070 -17.061 1.00 76.44 97 ASP A O 1
ATOM 790 N N . PHE A 1 98 ? 0.701 1.105 -15.470 1.00 80.25 98 PHE A N 1
ATOM 791 C CA . PHE A 1 98 ? 1.416 0.230 -14.538 1.00 80.25 98 PHE A CA 1
ATOM 792 C C . PHE A 1 98 ? 1.901 -1.069 -15.196 1.00 80.25 98 PHE A C 1
ATOM 794 O O . PHE A 1 98 ? 3.017 -1.515 -14.933 1.00 80.25 98 PHE A O 1
ATOM 801 N N . ILE A 1 99 ? 1.091 -1.661 -16.079 1.00 69.19 99 ILE A N 1
ATOM 802 C CA . ILE A 1 99 ? 1.449 -2.893 -16.792 1.00 69.19 99 ILE A CA 1
ATOM 803 C C . ILE A 1 99 ? 2.679 -2.657 -17.674 1.00 69.19 99 ILE A C 1
ATOM 805 O O . ILE A 1 99 ? 3.681 -3.341 -17.490 1.00 69.19 99 ILE A O 1
ATOM 809 N N . SER A 1 100 ? 2.659 -1.642 -18.539 1.00 67.25 100 SER A N 1
ATOM 810 C CA . SER A 1 100 ? 3.776 -1.328 -19.439 1.00 67.25 100 SER A CA 1
ATOM 811 C C . SER A 1 100 ? 5.067 -1.021 -18.674 1.00 67.25 100 SER A C 1
ATOM 813 O O . SER A 1 100 ? 6.143 -1.486 -19.039 1.00 67.25 100 SER A O 1
ATOM 815 N N . ASN A 1 101 ? 4.963 -0.340 -17.530 1.00 64.88 101 ASN A N 1
ATOM 816 C CA . ASN A 1 101 ? 6.109 -0.035 -16.665 1.00 64.88 101 ASN A CA 1
ATOM 817 C C . ASN A 1 101 ? 6.651 -1.251 -15.886 1.00 64.88 101 ASN A C 1
ATOM 819 O O . ASN A 1 101 ? 7.736 -1.187 -15.298 1.00 64.88 101 ASN A O 1
ATOM 823 N N . THR A 1 102 ? 5.910 -2.364 -15.864 1.00 63.44 102 THR A N 1
ATOM 824 C CA . THR A 1 102 ? 6.294 -3.601 -15.170 1.00 63.44 102 THR A CA 1
ATOM 825 C C . THR A 1 102 ? 6.723 -4.727 -16.113 1.00 63.44 102 THR A C 1
ATOM 827 O O . THR A 1 102 ? 7.256 -5.731 -15.639 1.00 63.44 102 THR A O 1
ATOM 830 N N . GLU A 1 103 ? 6.611 -4.543 -17.433 1.00 59.94 103 GLU A N 1
ATOM 831 C CA . GLU A 1 103 ? 7.092 -5.494 -18.449 1.00 59.94 103 GLU A CA 1
ATOM 832 C C . GLU A 1 103 ? 8.598 -5.765 -18.337 1.00 59.94 103 GLU A C 1
ATOM 834 O O . GLU A 1 103 ? 9.037 -6.903 -18.493 1.00 59.94 103 GLU A O 1
ATOM 839 N N . GLN A 1 104 ? 9.385 -4.764 -17.931 1.00 58.69 104 GLN A N 1
ATOM 840 C CA . GLN A 1 104 ? 10.812 -4.918 -17.614 1.00 58.69 104 GLN A CA 1
ATOM 841 C C . GLN A 1 104 ? 11.098 -5.976 -16.527 1.00 58.69 104 GLN A C 1
ATOM 843 O O . GLN A 1 104 ? 12.217 -6.480 -16.420 1.00 58.69 104 GLN A O 1
ATOM 848 N N . PHE A 1 105 ? 10.100 -6.331 -15.710 1.00 57.75 105 PHE A N 1
ATOM 849 C CA . PHE A 1 105 ? 10.223 -7.369 -14.690 1.00 57.75 105 PHE A CA 1
ATOM 850 C C . PHE A 1 105 ? 9.877 -8.771 -15.211 1.00 57.75 105 PHE A C 1
ATOM 852 O O . PHE A 1 105 ? 10.202 -9.729 -14.516 1.00 57.75 105 PHE A O 1
ATOM 859 N N . LEU A 1 106 ? 9.261 -8.901 -16.396 1.00 54.78 106 LEU A N 1
ATOM 860 C CA . LEU A 1 106 ? 8.879 -10.179 -17.018 1.00 54.78 106 LEU A CA 1
ATOM 861 C C . LEU A 1 106 ? 10.056 -10.883 -17.708 1.00 54.78 106 LEU A C 1
ATOM 863 O O . LEU A 1 106 ? 10.062 -12.107 -17.811 1.00 54.78 106 LEU A O 1
ATOM 867 N N . SER A 1 107 ? 11.067 -10.126 -18.143 1.00 53.44 107 SER A N 1
ATOM 868 C CA . SER A 1 107 ? 12.212 -10.632 -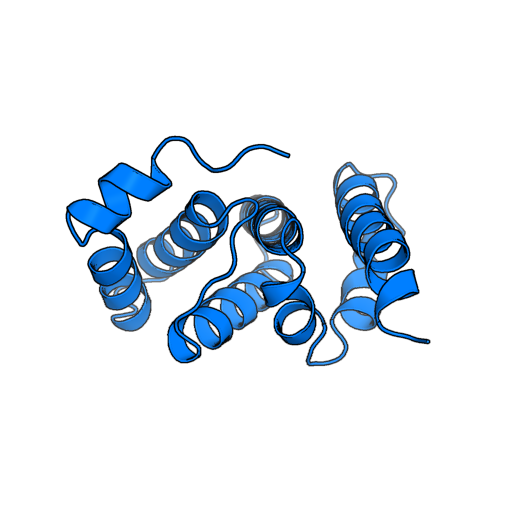18.918 1.00 53.44 107 SER A CA 1
ATOM 869 C C . SER A 1 107 ? 13.244 -11.404 -18.090 1.00 53.44 107 SER A C 1
ATOM 871 O O . SER A 1 107 ? 14.166 -11.991 -18.648 1.00 53.44 107 SER A O 1
ATOM 873 N N . ASN A 1 108 ? 13.115 -11.395 -16.762 1.00 52.28 108 ASN A N 1
ATOM 874 C CA . ASN A 1 108 ? 14.011 -12.105 -15.858 1.00 52.28 108 ASN A CA 1
ATOM 875 C C . ASN A 1 108 ? 13.256 -13.289 -15.261 1.00 52.28 108 ASN A C 1
ATOM 877 O O . ASN A 1 108 ? 12.240 -13.086 -14.602 1.00 52.28 108 ASN A O 1
ATOM 881 N N . ASP A 1 109 ? 13.744 -14.511 -15.464 1.00 50.09 109 ASP A N 1
ATOM 882 C CA . ASP A 1 109 ? 13.159 -15.744 -14.923 1.00 50.09 109 ASP A CA 1
ATOM 883 C C . ASP A 1 109 ? 13.329 -15.783 -13.387 1.00 50.09 109 ASP A C 1
ATOM 885 O O . ASP A 1 109 ? 14.240 -16.375 -12.812 1.00 50.09 109 ASP A O 1
ATOM 889 N N . SER A 1 110 ? 12.509 -14.981 -12.710 1.00 56.47 110 SER A N 1
ATOM 890 C CA . SER A 1 110 ? 12.619 -14.597 -11.309 1.00 56.47 110 SER A CA 1
ATOM 891 C C . SER A 1 110 ? 11.267 -14.816 -10.629 1.00 56.47 110 SER A C 1
ATOM 893 O O . SER A 1 110 ? 10.225 -14.609 -11.256 1.00 56.47 110 SER A O 1
ATOM 895 N N . PRO A 1 111 ? 11.221 -15.112 -9.316 1.00 55.97 111 PRO A N 1
ATOM 896 C CA . PRO A 1 111 ? 9.973 -15.143 -8.544 1.00 55.97 111 PRO A CA 1
ATOM 897 C C . PRO A 1 111 ? 9.078 -13.895 -8.720 1.00 55.97 111 PRO A C 1
ATOM 899 O O . PRO A 1 111 ? 7.866 -13.962 -8.503 1.00 55.97 111 PRO A O 1
ATOM 902 N N . ARG A 1 112 ? 9.659 -12.760 -9.151 1.00 56.53 112 ARG A N 1
ATOM 903 C CA . ARG A 1 112 ? 8.955 -11.521 -9.531 1.00 56.53 112 ARG A CA 1
ATOM 904 C C . ARG A 1 112 ? 7.988 -11.728 -10.715 1.00 56.53 112 ARG A C 1
ATOM 906 O O . ARG A 1 112 ? 6.838 -11.303 -10.620 1.00 56.53 112 ARG A O 1
ATOM 913 N N . THR A 1 113 ? 8.398 -12.455 -11.754 1.00 55.28 113 THR A N 1
ATOM 914 C CA . THR A 1 113 ? 7.605 -12.765 -12.962 1.00 55.28 113 THR A CA 1
ATOM 915 C C . THR A 1 113 ? 6.390 -13.621 -12.628 1.00 55.28 113 THR A C 1
ATOM 917 O O . THR A 1 113 ? 5.278 -13.331 -13.060 1.00 55.28 113 THR A O 1
ATOM 920 N N . ILE A 1 114 ? 6.556 -14.605 -11.740 1.00 57.66 114 ILE A N 1
ATOM 921 C CA . ILE A 1 114 ? 5.452 -15.438 -11.239 1.00 57.66 114 ILE A CA 1
ATOM 922 C C . ILE A 1 114 ? 4.442 -14.588 -10.450 1.00 57.66 114 ILE A C 1
ATOM 924 O O . ILE A 1 114 ? 3.234 -14.807 -10.539 1.00 57.66 114 ILE A O 1
ATOM 928 N N . SER A 1 115 ? 4.902 -13.603 -9.673 1.00 58.09 115 SER A N 1
ATOM 929 C CA . SER A 1 115 ? 4.021 -12.703 -8.918 1.00 58.09 115 SER A CA 1
ATOM 930 C C . SER A 1 115 ? 3.190 -11.801 -9.837 1.00 58.09 115 SER A C 1
ATOM 932 O O . SER A 1 115 ? 1.985 -11.689 -9.624 1.00 58.09 115 SER A O 1
ATOM 934 N N . LEU A 1 116 ? 3.798 -11.226 -10.879 1.00 61.03 116 LEU A N 1
ATOM 935 C CA . LEU A 1 116 ? 3.112 -10.390 -11.869 1.00 61.03 116 LEU A CA 1
ATOM 936 C C . LEU A 1 116 ? 2.145 -11.206 -12.742 1.00 61.03 116 LEU A C 1
ATOM 938 O O . LEU A 1 116 ? 1.004 -10.798 -12.921 1.00 61.03 116 LEU A O 1
ATOM 942 N N . ILE A 1 117 ? 2.537 -12.410 -13.176 1.00 63.22 117 ILE A N 1
ATOM 943 C CA . ILE A 1 117 ? 1.639 -13.357 -13.858 1.00 63.22 117 ILE A CA 1
ATOM 944 C C . ILE A 1 117 ? 0.441 -13.712 -12.971 1.00 63.22 117 ILE A C 1
ATOM 946 O O . ILE A 1 117 ? -0.662 -13.864 -13.479 1.00 63.22 117 ILE A O 1
ATOM 950 N N . ASN A 1 118 ? 0.612 -13.826 -11.650 1.00 58.66 118 ASN A N 1
ATOM 951 C CA . ASN A 1 118 ? -0.512 -14.069 -10.743 1.00 58.66 118 ASN A CA 1
ATOM 952 C C . ASN A 1 118 ? -1.440 -12.853 -10.620 1.00 58.66 118 ASN A C 1
ATOM 954 O O . ASN A 1 118 ? -2.649 -13.046 -10.546 1.00 58.66 118 ASN A O 1
ATOM 958 N N . ILE A 1 119 ? -0.904 -11.627 -10.634 1.00 62.72 119 ILE A N 1
ATOM 959 C CA . ILE A 1 119 ? -1.716 -10.400 -10.689 1.00 62.72 119 ILE A CA 1
ATOM 960 C C . ILE A 1 119 ? -2.491 -10.362 -12.013 1.00 62.72 119 ILE A C 1
ATOM 962 O O . ILE A 1 119 ? -3.707 -10.224 -11.996 1.00 62.72 119 ILE A O 1
ATOM 966 N N . LEU A 1 120 ? -1.823 -10.593 -13.148 1.00 64.31 120 LEU A N 1
ATOM 967 C CA . LEU A 1 120 ? -2.456 -10.645 -14.470 1.00 64.31 120 LEU A CA 1
ATOM 968 C C . LEU A 1 120 ? -3.495 -11.773 -14.577 1.00 64.31 120 LEU A C 1
ATOM 970 O O . LEU A 1 120 ? -4.562 -11.559 -15.134 1.00 64.31 120 LEU A O 1
ATOM 974 N N . LYS A 1 121 ? -3.242 -12.954 -13.997 1.00 60.03 121 LYS A N 1
ATOM 975 C CA . LYS A 1 121 ? -4.221 -14.053 -13.931 1.00 60.03 121 LYS A CA 1
ATOM 976 C C . LYS A 1 121 ? -5.452 -13.678 -13.109 1.00 60.03 121 LYS A C 1
ATOM 978 O O . LYS A 1 121 ? -6.553 -13.965 -13.553 1.00 60.03 121 LYS A O 1
ATOM 983 N N . ILE A 1 122 ? -5.283 -13.033 -11.950 1.00 58.56 122 ILE A N 1
ATOM 984 C CA . ILE A 1 122 ? -6.413 -12.536 -11.143 1.00 58.56 122 ILE A CA 1
ATOM 985 C C . ILE A 1 122 ? -7.220 -11.507 -11.949 1.00 58.56 122 ILE A C 1
ATOM 987 O O . ILE A 1 122 ? -8.441 -11.596 -11.997 1.00 58.56 122 ILE A O 1
ATOM 991 N N . LEU A 1 123 ? -6.541 -10.593 -12.647 1.00 58.94 123 LEU A N 1
ATOM 992 C CA . LEU A 1 123 ? -7.176 -9.573 -13.485 1.00 58.94 123 LEU A CA 1
ATOM 993 C C . LEU A 1 123 ? -7.911 -10.155 -14.705 1.00 58.94 123 LEU A C 1
ATOM 995 O O . LEU A 1 123 ? -8.975 -9.663 -15.055 1.00 58.94 123 LEU A O 1
ATOM 999 N N . ILE A 1 124 ? -7.380 -11.201 -15.346 1.00 61.31 124 ILE A N 1
ATOM 1000 C CA . ILE A 1 124 ? -8.027 -11.871 -16.490 1.00 61.31 124 ILE A CA 1
ATOM 1001 C C . ILE A 1 124 ? -9.243 -12.694 -16.037 1.00 61.31 124 ILE A C 1
ATOM 1003 O O . ILE A 1 124 ? -10.232 -12.767 -16.762 1.00 61.31 124 ILE A O 1
ATOM 1007 N N . ILE A 1 125 ? -9.186 -13.297 -14.846 1.00 56.97 125 ILE A N 1
ATOM 1008 C CA . ILE A 1 125 ? -10.295 -14.083 -14.290 1.00 56.97 125 ILE A CA 1
ATOM 1009 C C . ILE A 1 125 ? -11.446 -13.156 -13.860 1.00 56.97 125 ILE A C 1
ATOM 1011 O O . ILE A 1 125 ? -12.569 -13.355 -14.318 1.00 56.97 125 ILE A O 1
ATOM 1015 N N . ASP A 1 126 ? -11.169 -12.101 -13.085 1.00 56.44 126 ASP A N 1
ATOM 1016 C CA . ASP A 1 126 ? -12.200 -11.164 -12.598 1.00 56.44 126 ASP A CA 1
ATOM 1017 C C . ASP A 1 126 ? -12.656 -10.150 -13.671 1.00 56.44 126 ASP A C 1
ATOM 1019 O O . ASP A 1 126 ? -13.785 -9.661 -13.636 1.00 56.44 126 ASP A O 1
ATOM 1023 N N . GLY A 1 127 ? -11.808 -9.836 -14.659 1.00 49.22 127 GLY A N 1
ATOM 1024 C CA . GLY A 1 127 ? -12.135 -8.913 -15.752 1.00 49.22 127 GLY A CA 1
ATOM 1025 C C . GLY A 1 127 ? -13.175 -9.456 -16.737 1.00 49.22 127 GLY A C 1
ATOM 1026 O O . GLY A 1 127 ? -13.833 -8.666 -17.416 1.00 49.22 127 GLY A O 1
ATOM 1027 N N . SER A 1 128 ? -13.369 -10.778 -16.792 1.00 48.72 128 SER A N 1
ATOM 1028 C CA . SER A 1 128 ? -14.321 -11.417 -17.710 1.00 48.72 128 SER A CA 1
ATOM 1029 C C . SER A 1 128 ? -15.796 -11.148 -17.373 1.00 48.72 128 SER A C 1
ATOM 1031 O O . SER A 1 128 ? -16.626 -11.145 -18.282 1.00 48.72 128 SER A O 1
ATOM 1033 N N . ASP A 1 129 ? -16.108 -10.818 -16.115 1.00 42.09 129 ASP A N 1
ATOM 1034 C CA . ASP A 1 129 ? -17.470 -10.475 -15.683 1.00 42.09 129 ASP A CA 1
ATOM 1035 C C . ASP A 1 129 ? -17.767 -8.964 -15.749 1.00 42.09 129 ASP A C 1
ATOM 1037 O O . ASP A 1 129 ? -18.930 -8.569 -15.750 1.00 42.09 129 ASP A O 1
ATOM 1041 N N . GLN A 1 130 ? -16.743 -8.102 -15.835 1.00 38.81 130 GLN A N 1
ATOM 1042 C CA . GLN A 1 130 ? -16.906 -6.636 -15.900 1.00 38.81 130 GLN A CA 1
ATOM 1043 C C . GLN A 1 130 ? -16.706 -6.030 -17.300 1.00 38.81 130 GLN A C 1
ATOM 1045 O O . GLN A 1 130 ? -16.915 -4.831 -17.474 1.00 38.81 130 GLN A O 1
ATOM 1050 N N . THR A 1 131 ? -16.316 -6.826 -18.301 1.00 37.41 131 THR A N 1
ATOM 1051 C CA . THR A 1 131 ? -16.198 -6.383 -19.709 1.00 37.41 131 THR A CA 1
ATOM 1052 C C . THR A 1 131 ? -17.251 -6.992 -20.645 1.00 37.41 131 THR A C 1
ATOM 1054 O O . THR A 1 131 ? -17.047 -7.041 -21.859 1.00 37.41 131 THR A O 1
ATOM 1057 N N . ARG A 1 132 ? -18.404 -7.403 -20.106 1.00 35.06 132 ARG A N 1
ATOM 1058 C CA . ARG A 1 132 ? -19.617 -7.699 -20.884 1.00 35.06 132 ARG A CA 1
ATOM 1059 C C . ARG A 1 132 ? -20.719 -6.686 -20.622 1.00 35.06 132 ARG A C 1
ATOM 1061 O O . ARG A 1 132 ? -20.889 -6.301 -19.447 1.00 35.06 132 ARG A O 1
#

Organism: NCBI:txid222440

InterPro domains:
  IPR011989 Armadillo-like helical [G3DSA:1.25.10.10] (3-131)
  IPR016024 Armadillo-type fold [SSF48371] (6-118)

Secondary structure (DSSP, 8-state):
-PPPTTHHHHHHTTHHHHHHHHHHHT--HHHHHHHHHHHHHHTTTS----HHHHHHHHHHHHHHTT-S-HHHHHHHHHHHHHHHTSGGGHHHHTTTTHHHHHGGGTSS-SHHHHHHHHHHHHHHHHHHHH--

pLDDT: mean 84.55, std 17.77, range [35.06, 98.69]

Sequence (132 aa):
TSQHPFFQSLSECGGIKKIFELFQKNLNSYTKDYSALIIGFVYRAQVITDQLMKKEIISYLKNLLNDTDDWKKKISMSALKYLSQNAGNHSEILKDDFISNTEQFLSNDSPRTISLINILKILIIDGSDQTR

Foldseek 3Di:
DDADPCLVVCVVVVVLVVLLVQLVVCPDPVSVLVSLLVNLRNCFLHAPPPPVNLQVSLVVLLVQCVDPDPVSNVSSLVSLLRNLNYPNSVVNNPPPVSVVVCVVVCPDPDVSVVSVVSSVVSCVVVVVVVPD

Radius of gyration: 14.59 Å; chains: 1; bounding box: 37×29×39 Å